Protein AF-A0A971G9P6-F1 (afdb_monomer)

Solvent-accessible surface area (backbone atoms only — not comparable to full-atom values): 6362 Å² total; per-residue (Å²): 105,54,61,81,68,68,75,48,92,74,96,77,86,87,88,68,93,35,74,80,36,79,81,45,32,92,86,50,72,83,93,70,45,73,69,57,48,50,52,54,53,47,53,51,52,54,58,57,67,74,44,93,77,79,52,67,88,72,33,64,70,53,48,50,47,27,71,77,69,37,65,42,88,88,28,74,62,32,40,70,74,76,50,85,83,88,76,92,74,79,72,76,76,84,125

Structure (mmCIF, N/CA/C/O backbone):
data_AF-A0A971G9P6-F1
#
_entry.id   AF-A0A971G9P6-F1
#
loop_
_atom_site.group_PDB
_atom_site.id
_atom_site.type_symbol
_atom_site.label_atom_id
_atom_site.label_alt_id
_atom_site.label_comp_id
_atom_site.label_asym_id
_atom_site.label_entity_id
_atom_site.label_seq_id
_atom_site.pdbx_PDB_ins_code
_atom_site.Cartn_x
_atom_site.Cartn_y
_atom_site.Cartn_z
_atom_site.occupancy
_atom_site.B_iso_or_equiv
_atom_site.auth_seq_id
_atom_site.auth_comp_id
_atom_site.auth_asym_id
_atom_site.auth_atom_id
_atom_site.pdbx_PDB_model_num
ATOM 1 N N . GLU A 1 1 ? 15.700 17.450 -5.069 1.00 90.06 1 GLU A N 1
ATOM 2 C CA . GLU A 1 1 ? 16.154 18.765 -5.579 1.00 90.06 1 GLU A CA 1
ATOM 3 C C . GLU A 1 1 ? 15.023 19.688 -6.029 1.00 90.06 1 GLU A C 1
ATOM 5 O O . GLU A 1 1 ? 14.904 20.764 -5.461 1.00 90.06 1 GLU A O 1
ATOM 10 N N . LEU A 1 2 ? 14.141 19.297 -6.958 1.00 93.38 2 LEU A N 1
ATOM 11 C CA . LEU A 1 2 ? 13.040 20.180 -7.401 1.00 93.38 2 LEU A CA 1
ATOM 12 C C . LEU A 1 2 ? 12.076 20.581 -6.272 1.00 93.38 2 LEU A C 1
ATOM 14 O O . LEU A 1 2 ? 11.769 21.757 -6.122 1.00 93.38 2 LEU A O 1
ATOM 18 N N . ILE A 1 3 ? 11.691 19.622 -5.425 1.00 93.12 3 ILE A N 1
ATOM 19 C CA . ILE A 1 3 ? 10.854 19.876 -4.241 1.00 93.12 3 ILE A CA 1
ATOM 20 C C . ILE A 1 3 ? 11.575 20.809 -3.255 1.00 93.12 3 ILE A C 1
ATOM 22 O O . ILE A 1 3 ? 11.013 21.798 -2.808 1.00 93.12 3 ILE A O 1
ATOM 26 N N . LYS A 1 4 ? 12.858 20.546 -2.965 1.00 92.44 4 LYS A N 1
ATOM 27 C CA . LYS A 1 4 ? 13.666 21.369 -2.043 1.00 92.44 4 LYS A CA 1
ATOM 28 C C . LYS A 1 4 ? 13.852 22.807 -2.537 1.00 92.44 4 LYS A C 1
ATOM 30 O O . LYS A 1 4 ? 13.969 23.712 -1.726 1.00 92.44 4 LYS A O 1
ATOM 35 N N . SER A 1 5 ? 13.909 23.000 -3.854 1.00 95.50 5 SER A N 1
ATOM 36 C CA . SER A 1 5 ? 14.053 24.315 -4.492 1.00 95.50 5 SER A CA 1
ATOM 37 C C . SER A 1 5 ? 12.715 24.997 -4.789 1.00 95.50 5 SER A C 1
ATOM 39 O O . SER A 1 5 ? 12.709 25.999 -5.497 1.00 95.50 5 SER A O 1
ATOM 41 N N . ALA A 1 6 ? 11.600 24.459 -4.277 1.00 90.69 6 ALA A N 1
ATOM 42 C CA . ALA A 1 6 ? 10.244 24.973 -4.484 1.00 90.69 6 ALA A CA 1
ATOM 43 C C . ALA A 1 6 ? 9.849 25.137 -5.967 1.00 90.69 6 ALA A C 1
ATOM 45 O O . ALA A 1 6 ? 8.990 25.939 -6.311 1.00 90.69 6 ALA A O 1
ATOM 46 N N . LYS A 1 7 ? 10.459 24.354 -6.866 1.00 94.06 7 LYS A N 1
ATOM 47 C CA . LYS A 1 7 ? 10.137 24.352 -8.306 1.00 94.06 7 LYS A CA 1
ATOM 48 C C . LYS A 1 7 ? 9.029 23.363 -8.661 1.00 94.06 7 LYS A C 1
ATOM 50 O O . LYS A 1 7 ? 8.802 23.082 -9.834 1.00 94.06 7 LYS A O 1
ATOM 55 N N . CYS A 1 8 ? 8.414 22.752 -7.655 1.00 91.12 8 CYS A N 1
ATOM 56 C CA . CYS A 1 8 ? 7.386 21.748 -7.830 1.00 91.12 8 CYS A CA 1
ATOM 57 C C . CYS A 1 8 ? 6.511 21.669 -6.578 1.00 91.12 8 CYS A C 1
ATOM 59 O O . CYS A 1 8 ? 7.039 21.489 -5.480 1.00 91.12 8 CYS A O 1
ATOM 61 N N . GLU A 1 9 ? 5.198 21.794 -6.755 1.00 92.75 9 GLU A N 1
ATOM 62 C CA . GLU A 1 9 ? 4.210 21.811 -5.676 1.00 92.75 9 GLU A CA 1
ATOM 63 C C . GLU A 1 9 ? 3.418 20.499 -5.687 1.00 92.75 9 GLU A C 1
ATOM 65 O O . GLU A 1 9 ? 2.498 20.313 -6.481 1.00 92.75 9 GLU A O 1
ATOM 70 N N . TYR A 1 10 ? 3.797 19.564 -4.814 1.00 93.88 10 TYR A N 1
ATOM 71 C CA . TYR A 1 10 ? 3.082 18.302 -4.616 1.00 93.88 10 TYR A CA 1
ATOM 72 C C . TYR A 1 10 ? 2.637 18.169 -3.162 1.00 93.88 10 TYR A C 1
ATOM 74 O O . TYR A 1 10 ? 3.417 18.422 -2.246 1.00 93.88 10 TYR A O 1
ATOM 82 N N . THR A 1 11 ? 1.402 17.716 -2.948 1.00 94.75 11 THR A N 1
ATOM 83 C CA . THR A 1 11 ? 0.842 17.469 -1.606 1.00 94.75 11 THR A CA 1
ATOM 84 C C . THR A 1 11 ? 1.142 16.058 -1.100 1.00 94.75 11 THR A C 1
ATOM 86 O O . THR A 1 11 ? 1.288 15.843 0.099 1.00 94.75 11 THR A O 1
ATOM 89 N N . PHE A 1 12 ? 1.252 15.088 -2.009 1.00 94.75 12 PHE A N 1
ATOM 90 C CA . PHE A 1 12 ? 1.522 13.691 -1.690 1.00 94.75 12 PHE A CA 1
AT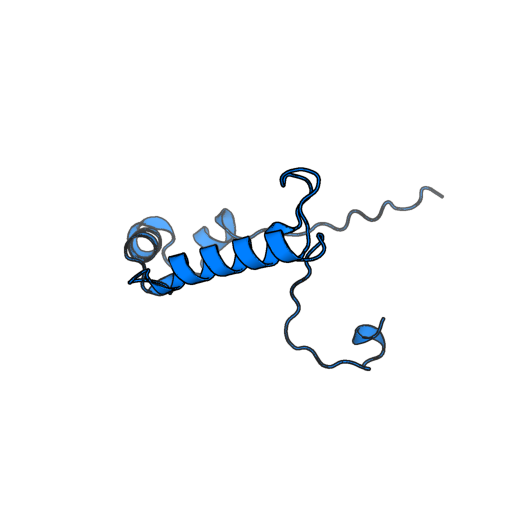OM 91 C C . PHE A 1 12 ? 2.394 13.066 -2.778 1.00 94.75 12 PHE A C 1
ATOM 93 O O . PHE A 1 12 ? 2.234 13.379 -3.957 1.00 94.75 12 PHE A O 1
ATOM 100 N N . ILE A 1 13 ? 3.341 12.216 -2.377 1.00 94.56 13 ILE A N 1
ATOM 101 C CA . ILE A 1 13 ? 4.338 11.626 -3.273 1.00 94.56 13 ILE A CA 1
ATOM 102 C C . ILE A 1 13 ? 4.467 10.141 -2.957 1.00 94.56 13 ILE A C 1
ATOM 104 O O . ILE A 1 13 ? 4.756 9.765 -1.823 1.00 94.56 13 ILE A O 1
ATOM 108 N N . GLU A 1 14 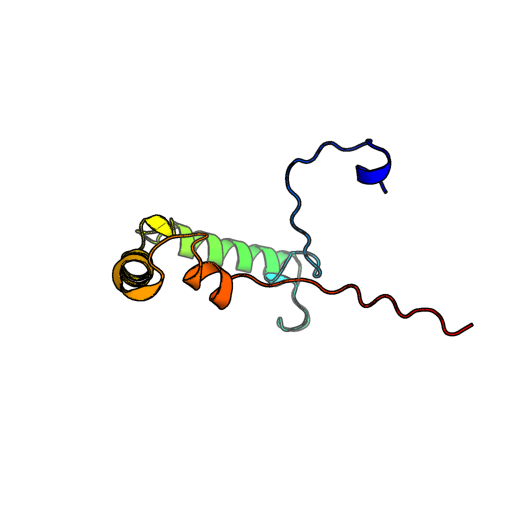? 4.329 9.316 -3.987 1.00 95.31 14 GLU A N 1
ATOM 109 C CA . GLU A 1 14 ? 4.615 7.887 -3.945 1.00 95.31 14 GLU A CA 1
ATOM 110 C C . GLU A 1 14 ? 5.919 7.609 -4.706 1.00 95.31 14 GLU A C 1
ATOM 112 O O . GLU A 1 14 ? 6.109 8.076 -5.831 1.00 95.31 14 GLU A O 1
ATOM 117 N N . VAL A 1 15 ? 6.846 6.875 -4.084 1.00 94.69 15 VAL A N 1
ATOM 118 C CA . VAL A 1 15 ? 8.166 6.580 -4.660 1.00 94.69 15 VAL A CA 1
ATOM 119 C C . VAL A 1 15 ? 8.291 5.083 -4.908 1.00 94.69 15 VAL A C 1
ATOM 121 O O . VAL A 1 15 ? 8.233 4.283 -3.979 1.00 94.69 15 VAL A O 1
ATOM 124 N N . MET A 1 16 ? 8.523 4.714 -6.166 1.00 94.19 16 MET A N 1
ATOM 125 C CA . MET A 1 16 ? 8.737 3.333 -6.595 1.00 94.19 16 MET A CA 1
ATOM 126 C C . MET A 1 16 ? 10.216 3.103 -6.912 1.00 94.19 16 MET A C 1
ATOM 128 O O . MET A 1 16 ? 10.820 3.872 -7.658 1.00 94.19 16 MET A O 1
ATOM 132 N N . CYS A 1 17 ? 10.799 2.021 -6.393 1.00 94.06 17 CYS A N 1
ATOM 133 C CA . CYS A 1 17 ? 12.207 1.692 -6.654 1.00 94.06 17 CYS A CA 1
ATOM 134 C C . CYS A 1 17 ? 12.444 1.127 -8.064 1.00 94.06 17 CYS A C 1
ATOM 136 O O . CYS A 1 17 ? 13.520 1.306 -8.627 1.00 94.06 17 CYS A O 1
ATOM 138 N N . CYS A 1 18 ? 11.464 0.411 -8.623 1.00 90.62 18 CYS A N 1
ATOM 139 C CA . CYS A 1 18 ? 11.588 -0.227 -9.933 1.00 90.62 18 CYS A CA 1
ATOM 140 C C . CYS A 1 18 ? 10.947 0.642 -11.026 1.00 90.62 18 CYS A C 1
ATOM 142 O O . CYS A 1 18 ? 9.817 1.109 -10.840 1.00 90.62 18 CYS A O 1
ATOM 144 N N . PRO A 1 19 ? 11.603 0.818 -12.188 1.00 86.00 19 PRO A N 1
ATOM 145 C CA . PRO A 1 19 ? 10.972 1.430 -13.351 1.00 86.00 19 PRO A CA 1
ATOM 146 C C . PRO A 1 19 ? 9.709 0.654 -13.749 1.00 86.00 19 PRO A C 1
ATOM 148 O O . PRO A 1 19 ? 9.762 -0.555 -13.965 1.00 86.00 19 PRO A O 1
ATOM 151 N N . GLY A 1 20 ? 8.568 1.341 -13.839 1.00 85.12 20 GLY A N 1
ATOM 152 C CA . GLY A 1 20 ? 7.273 0.703 -14.114 1.00 85.12 20 GLY A CA 1
ATOM 153 C C . GLY A 1 20 ? 6.616 0.027 -12.901 1.00 85.12 20 GLY A C 1
ATOM 154 O O . GLY A 1 20 ? 5.696 -0.770 -13.077 1.00 85.12 20 GLY A O 1
ATOM 155 N N . GLY A 1 21 ? 7.076 0.324 -11.680 1.00 90.12 21 GLY A N 1
ATOM 156 C CA . GLY A 1 21 ? 6.490 -0.189 -10.440 1.00 90.12 21 GLY A CA 1
ATOM 157 C C . GLY A 1 21 ? 6.741 -1.683 -10.231 1.00 90.12 21 GLY A C 1
ATOM 158 O O . GLY A 1 21 ? 7.690 -2.257 -10.767 1.00 90.12 21 GLY A O 1
ATOM 159 N N . CYS A 1 22 ? 5.883 -2.336 -9.447 1.00 92.00 22 CYS A N 1
ATOM 160 C CA . CYS A 1 22 ? 6.038 -3.749 -9.083 1.00 92.00 22 CYS A CA 1
ATOM 161 C C . CYS A 1 22 ? 6.075 -4.698 -10.299 1.00 92.00 22 CYS A C 1
ATOM 163 O O . CYS A 1 22 ? 6.810 -5.685 -10.282 1.00 92.00 22 CYS A O 1
ATOM 165 N N . ILE A 1 23 ? 5.356 -4.379 -11.385 1.00 91.56 23 ILE A N 1
ATOM 166 C CA . ILE A 1 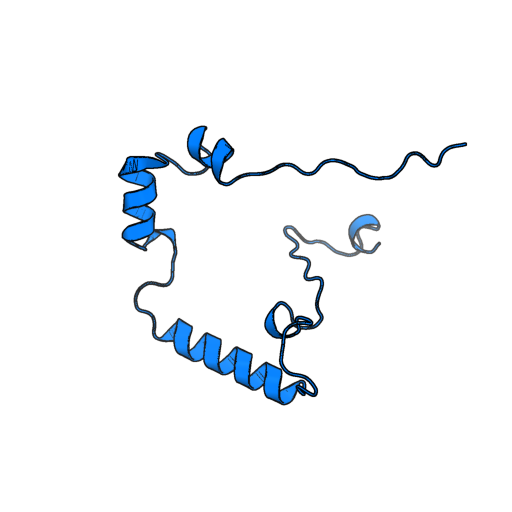23 ? 5.370 -5.152 -12.646 1.00 91.56 23 ILE A CA 1
ATOM 167 C C . ILE A 1 23 ? 6.737 -5.107 -13.347 1.00 91.56 23 ILE A C 1
ATOM 169 O O . ILE A 1 23 ? 7.061 -5.987 -14.145 1.00 91.56 23 ILE A O 1
ATOM 173 N N . GLY A 1 24 ? 7.560 -4.102 -13.048 1.00 89.19 24 GLY A N 1
ATOM 174 C CA . GLY A 1 24 ? 8.948 -4.001 -13.497 1.00 89.19 24 GLY A CA 1
ATOM 175 C C . GL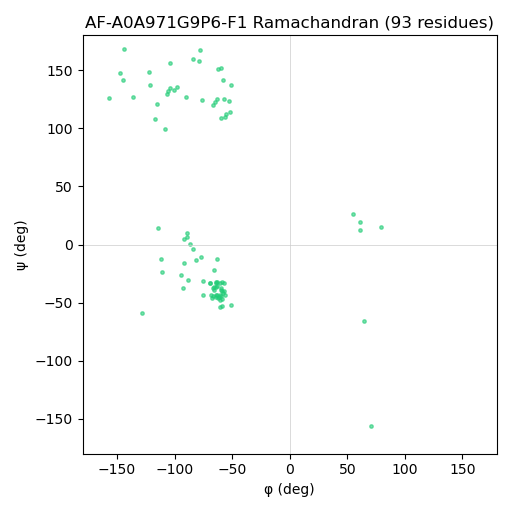Y A 1 24 ? 9.969 -4.607 -12.531 1.00 89.19 24 GLY A C 1
ATOM 176 O O . GLY A 1 24 ? 11.166 -4.473 -12.772 1.00 89.19 24 GLY A O 1
ATOM 177 N N . GLY A 1 25 ? 9.526 -5.237 -11.440 1.00 90.44 25 GLY A N 1
ATOM 178 C CA . GLY A 1 25 ? 10.404 -5.754 -10.393 1.00 90.44 25 GLY A CA 1
ATOM 179 C C . GLY A 1 25 ? 11.371 -6.839 -10.874 1.00 90.44 25 GLY A C 1
ATOM 180 O O . GLY A 1 25 ? 11.059 -7.621 -11.770 1.00 90.44 25 GLY A O 1
ATOM 181 N N . GLY A 1 26 ? 12.536 -6.929 -10.227 1.00 90.19 26 GLY A N 1
ATOM 182 C CA . GLY A 1 26 ? 13.609 -7.863 -10.602 1.00 90.19 26 GLY A CA 1
ATOM 183 C C . GLY A 1 26 ? 13.269 -9.357 -10.489 1.00 90.19 26 GLY A C 1
ATOM 184 O O . GLY A 1 26 ? 14.012 -10.177 -11.009 1.00 90.19 26 GLY A O 1
ATOM 185 N N . GLY A 1 27 ? 12.152 -9.714 -9.843 1.00 90.38 27 GLY A N 1
ATOM 186 C CA . GLY A 1 27 ? 11.641 -11.091 -9.781 1.00 90.38 27 GLY A CA 1
ATOM 187 C C . GLY A 1 27 ? 10.741 -11.496 -10.956 1.00 90.38 27 GLY A C 1
ATOM 188 O O . GLY A 1 27 ? 10.214 -12.604 -10.966 1.00 90.38 27 GLY A O 1
ATOM 189 N N . GLN A 1 28 ? 10.507 -10.605 -11.921 1.00 91.50 28 GLN A N 1
ATOM 190 C CA . GLN A 1 28 ? 9.685 -10.890 -13.100 1.00 91.50 28 GLN A CA 1
ATOM 191 C C . GLN A 1 28 ? 10.466 -11.700 -14.151 1.00 91.50 28 GLN A C 1
ATOM 193 O O . GLN A 1 28 ? 11.695 -11.630 -14.180 1.00 91.50 28 GLN A O 1
ATOM 198 N N . PRO A 1 29 ? 9.782 -12.429 -15.059 1.00 90.06 29 PRO A N 1
ATOM 199 C CA . PRO A 1 29 ? 10.441 -13.214 -16.101 1.00 90.06 29 PRO A CA 1
ATOM 200 C C . PRO A 1 29 ? 11.481 -12.425 -16.909 1.00 90.06 29 PRO A C 1
ATOM 202 O O . PRO A 1 29 ? 11.235 -11.285 -17.328 1.00 90.06 29 PRO A O 1
ATOM 205 N N . TYR A 1 30 ? 12.624 -13.063 -17.170 1.00 84.69 30 TYR A N 1
ATOM 206 C CA . TYR A 1 30 ? 13.705 -12.493 -17.972 1.00 84.69 30 TYR A CA 1
ATOM 207 C C . TYR A 1 30 ? 13.241 -12.141 -19.394 1.00 84.69 30 TYR A C 1
ATOM 209 O O . TYR A 1 30 ? 12.304 -12.731 -19.926 1.00 84.69 30 TYR A O 1
ATOM 217 N N . HIS A 1 31 ? 13.896 -11.145 -20.000 1.00 82.31 31 HIS A N 1
ATOM 218 C CA . HIS A 1 31 ? 13.604 -10.644 -21.354 1.00 82.31 31 HIS A CA 1
ATOM 219 C C . HIS A 1 31 ? 12.190 -10.068 -21.565 1.00 82.31 31 HIS A C 1
ATOM 221 O O . HIS A 1 31 ? 11.744 -9.901 -22.699 1.00 82.31 31 HIS A O 1
ATOM 227 N N . THR A 1 32 ? 11.483 -9.699 -20.492 1.00 83.62 32 THR A N 1
ATOM 228 C CA . THR A 1 32 ? 10.192 -9.005 -20.607 1.00 83.62 32 THR A CA 1
ATOM 229 C C . THR A 1 32 ? 10.370 -7.635 -21.287 1.00 83.62 32 THR A C 1
ATOM 231 O O . THR A 1 32 ? 11.136 -6.787 -20.818 1.00 83.62 32 THR A O 1
ATOM 234 N N . THR A 1 33 ? 9.620 -7.390 -22.365 1.00 88.44 33 THR A N 1
ATOM 235 C CA . THR A 1 33 ? 9.570 -6.099 -23.073 1.00 88.44 33 THR A CA 1
ATOM 236 C C . THR A 1 33 ? 8.583 -5.130 -22.415 1.00 88.44 33 THR A C 1
ATOM 238 O O . THR A 1 33 ? 7.663 -5.543 -21.706 1.00 88.44 33 THR A O 1
ATOM 241 N N . ASN A 1 34 ? 8.722 -3.824 -22.669 1.00 88.06 34 ASN A N 1
ATOM 242 C CA . ASN A 1 34 ? 7.751 -2.831 -22.183 1.00 88.06 34 ASN A CA 1
ATOM 243 C C . ASN A 1 34 ? 6.336 -3.081 -22.721 1.00 88.06 34 ASN A C 1
ATOM 245 O O . ASN A 1 34 ? 5.363 -2.873 -22.002 1.00 88.06 34 ASN A O 1
ATOM 249 N N . GLU A 1 35 ? 6.216 -3.590 -23.947 1.00 91.12 35 GLU A N 1
ATOM 250 C CA . GLU A 1 35 ? 4.923 -3.969 -24.516 1.00 91.12 35 GLU A CA 1
ATOM 251 C C . GLU A 1 35 ? 4.269 -5.107 -23.719 1.00 91.12 35 GLU A C 1
ATOM 253 O O . GLU A 1 35 ? 3.083 -5.041 -23.396 1.00 91.12 35 GLU A O 1
ATOM 258 N N . LEU A 1 36 ? 5.049 -6.123 -23.337 1.00 90.44 36 LEU A N 1
ATOM 259 C CA . LEU A 1 36 ? 4.548 -7.222 -22.518 1.00 90.44 36 LEU A CA 1
ATOM 260 C C . LEU A 1 36 ? 4.169 -6.750 -21.107 1.00 90.44 36 LEU A C 1
ATOM 262 O O . LEU A 1 36 ? 3.151 -7.187 -20.574 1.00 90.44 36 LEU A O 1
ATOM 266 N N . ARG A 1 37 ? 4.934 -5.819 -20.514 1.00 90.94 37 ARG A N 1
ATOM 267 C CA . ARG A 1 37 ? 4.563 -5.189 -19.232 1.00 90.94 37 ARG A CA 1
ATOM 268 C C . ARG A 1 37 ? 3.227 -4.459 -19.335 1.00 90.94 37 ARG A C 1
ATOM 270 O O . ARG A 1 37 ? 2.390 -4.637 -18.4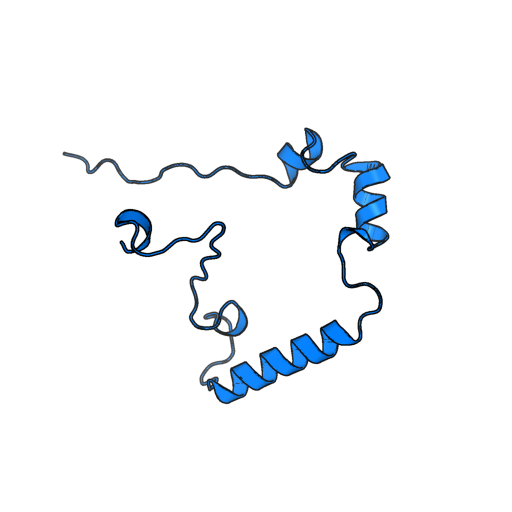57 1.00 90.94 37 ARG A O 1
ATOM 277 N N . ARG A 1 38 ? 3.002 -3.700 -20.414 1.00 91.81 38 ARG A N 1
ATOM 278 C CA . ARG A 1 38 ? 1.726 -3.009 -20.657 1.00 91.81 38 ARG A CA 1
ATOM 279 C C . ARG A 1 38 ? 0.559 -3.995 -20.716 1.00 91.81 38 ARG A C 1
ATOM 281 O O . ARG A 1 38 ? -0.420 -3.792 -20.011 1.00 91.81 38 ARG A O 1
ATOM 288 N N . LYS A 1 39 ? 0.698 -5.099 -21.459 1.00 93.69 39 LYS A N 1
ATOM 289 C CA . LYS A 1 39 ? -0.336 -6.149 -21.530 1.00 93.69 39 LYS A CA 1
ATOM 290 C C . LYS A 1 39 ? -0.643 -6.764 -20.159 1.00 93.69 39 LYS A C 1
ATOM 292 O O .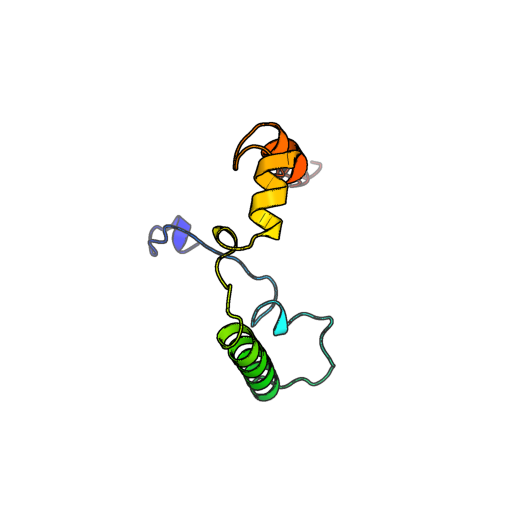 LYS A 1 39 ? -1.801 -7.006 -19.845 1.00 93.69 39 LYS A O 1
ATOM 297 N N . ARG A 1 40 ? 0.375 -6.983 -19.315 1.00 92.62 40 ARG A N 1
ATOM 298 C CA . ARG A 1 40 ? 0.173 -7.473 -17.936 1.00 92.62 40 ARG A CA 1
ATOM 299 C C . ARG A 1 40 ? -0.598 -6.473 -17.076 1.00 92.62 40 ARG A C 1
ATOM 301 O O . ARG A 1 40 ? -1.484 -6.875 -16.334 1.00 92.62 40 ARG A O 1
ATOM 308 N N . ILE A 1 41 ? -0.260 -5.189 -17.179 1.00 93.88 41 ILE A N 1
ATOM 309 C CA . ILE A 1 41 ? -0.959 -4.112 -16.467 1.00 93.88 41 ILE A CA 1
ATOM 310 C C . ILE A 1 41 ? -2.430 -4.053 -16.904 1.00 93.88 41 ILE A C 1
ATOM 312 O O . ILE A 1 41 ? -3.317 -3.990 -16.058 1.00 93.88 41 ILE A O 1
ATOM 316 N N . GLU A 1 42 ? -2.691 -4.126 -18.209 1.00 94.88 42 GLU A N 1
ATOM 317 C CA . GLU A 1 42 ? -4.049 -4.121 -18.767 1.00 94.88 42 GLU A CA 1
ATOM 318 C C . GLU A 1 42 ? -4.884 -5.296 -18.269 1.00 94.88 42 GLU A C 1
ATOM 320 O O . GLU A 1 42 ? -5.980 -5.071 -17.763 1.00 94.88 42 GLU A O 1
ATOM 325 N N . ALA A 1 43 ? -4.335 -6.512 -18.305 1.00 94.25 43 ALA A N 1
ATOM 326 C CA . ALA A 1 43 ? -5.021 -7.699 -17.802 1.00 94.25 43 ALA A CA 1
ATOM 327 C C . ALA A 1 43 ? -5.383 -7.586 -16.307 1.00 94.25 43 ALA A C 1
ATOM 329 O O . ALA A 1 43 ? -6.461 -8.010 -15.897 1.00 94.25 43 ALA A O 1
ATOM 330 N N . ILE A 1 44 ? -4.512 -6.983 -15.486 1.00 93.50 44 ILE A N 1
ATOM 331 C CA . ILE A 1 44 ? -4.796 -6.741 -14.061 1.00 93.50 44 ILE A CA 1
ATOM 332 C C . ILE A 1 44 ? -5.939 -5.735 -13.900 1.00 93.50 44 ILE A C 1
ATOM 334 O O . ILE A 1 44 ? -6.839 -5.961 -13.096 1.00 93.50 44 ILE A O 1
ATOM 338 N N . TYR A 1 45 ? -5.930 -4.640 -14.662 1.00 92.38 45 TYR A N 1
ATOM 339 C CA . TYR A 1 45 ? -7.001 -3.647 -14.589 1.00 92.38 45 TYR A CA 1
ATOM 340 C C . TYR A 1 45 ? -8.334 -4.159 -15.136 1.00 92.38 45 TYR A C 1
ATOM 342 O O . TYR A 1 45 ? -9.375 -3.750 -14.634 1.00 92.38 45 TYR A O 1
ATOM 350 N N . GLU A 1 46 ? -8.322 -5.019 -16.153 1.00 95.00 46 GLU A N 1
ATOM 351 C CA . GLU A 1 46 ? -9.516 -5.721 -16.629 1.00 95.00 46 GLU A CA 1
ATOM 352 C C . GLU A 1 46 ? -10.107 -6.581 -15.517 1.00 95.00 46 GLU A C 1
ATOM 354 O O . GLU A 1 46 ? -11.254 -6.362 -15.138 1.00 95.00 46 GLU A O 1
ATOM 359 N N . ALA A 1 47 ? -9.294 -7.450 -14.915 1.00 92.12 47 ALA A N 1
ATOM 360 C CA . ALA A 1 47 ? -9.737 -8.301 -13.818 1.00 92.12 47 ALA A CA 1
ATOM 361 C C . ALA A 1 47 ? -10.273 -7.495 -12.622 1.00 92.12 47 ALA A C 1
ATOM 363 O O . ALA A 1 47 ? -11.298 -7.859 -12.057 1.00 92.12 47 ALA A O 1
ATOM 364 N N . ASP A 1 48 ? -9.616 -6.391 -12.248 1.00 91.19 48 ASP A N 1
ATOM 365 C CA . ASP A 1 48 ? -10.038 -5.537 -11.129 1.00 91.19 48 ASP A CA 1
ATOM 366 C C . ASP A 1 48 ? -11.341 -4.772 -11.414 1.00 91.19 48 ASP A C 1
ATOM 368 O O . ASP A 1 48 ? -12.140 -4.534 -10.506 1.00 91.19 48 ASP A O 1
ATOM 372 N N . ARG A 1 49 ? -11.591 -4.385 -12.673 1.00 91.06 49 ARG A N 1
ATOM 373 C CA . ARG A 1 49 ? -12.826 -3.681 -13.055 1.00 91.06 49 ARG A CA 1
ATOM 374 C C . ARG A 1 49 ? -14.074 -4.525 -12.848 1.00 91.06 49 ARG A C 1
ATOM 376 O O . ARG A 1 49 ? -15.103 -3.957 -12.485 1.00 91.06 49 ARG A O 1
ATOM 383 N N . ASP A 1 50 ? -13.959 -5.832 -13.035 1.00 89.62 50 ASP A N 1
ATOM 384 C CA . ASP A 1 50 ? -15.084 -6.761 -12.959 1.00 89.62 50 ASP A CA 1
ATOM 385 C C . ASP A 1 50 ? -15.397 -7.207 -11.518 1.00 89.62 50 ASP A C 1
ATOM 387 O O . ASP A 1 50 ? -16.380 -7.911 -11.279 1.00 89.62 50 ASP A O 1
ATOM 391 N N . ILE A 1 51 ? -14.599 -6.778 -10.529 1.00 91.50 51 ILE A N 1
ATOM 392 C CA . ILE A 1 51 ? -14.831 -7.098 -9.117 1.00 91.50 51 ILE A CA 1
ATOM 393 C C . ILE A 1 51 ? -15.985 -6.234 -8.570 1.00 91.50 51 ILE A C 1
ATOM 395 O O . ILE A 1 51 ? -15.888 -5.005 -8.596 1.00 91.50 51 ILE A O 1
ATOM 399 N N . PRO A 1 52 ? -17.050 -6.831 -7.992 1.00 91.88 52 PRO A N 1
ATOM 400 C CA . PRO A 1 52 ? -18.197 -6.073 -7.479 1.00 91.88 52 PRO A CA 1
ATOM 401 C C . PRO A 1 52 ? -17.875 -5.134 -6.306 1.00 91.88 52 PRO A C 1
ATOM 403 O O . PRO A 1 52 ? -18.499 -4.087 -6.162 1.00 91.88 52 PRO A O 1
ATOM 406 N N . ILE A 1 53 ? -16.912 -5.504 -5.454 1.00 92.50 53 ILE A N 1
ATOM 407 C CA . ILE A 1 53 ? -16.498 -4.724 -4.279 1.00 92.50 53 ILE A CA 1
ATOM 408 C C . ILE A 1 53 ? -15.040 -4.309 -4.453 1.00 92.50 53 ILE A C 1
ATOM 410 O O . ILE A 1 53 ? -14.139 -5.134 -4.333 1.00 92.50 53 ILE A O 1
ATOM 414 N N . ARG A 1 54 ? -14.808 -3.019 -4.706 1.00 91.88 54 ARG A N 1
ATOM 415 C CA . ARG A 1 54 ? -13.464 -2.485 -5.003 1.00 91.88 54 ARG A CA 1
ATOM 416 C C . ARG A 1 54 ? -12.895 -1.588 -3.916 1.00 91.88 54 ARG A C 1
ATOM 418 O O . ARG A 1 54 ? -11.683 -1.421 -3.820 1.00 91.88 54 ARG A O 1
ATOM 425 N N . LYS A 1 55 ? -13.750 -0.989 -3.087 1.00 92.69 55 LYS A N 1
ATOM 426 C CA . LYS A 1 55 ? -13.304 -0.113 -2.004 1.00 92.69 55 LYS A CA 1
ATOM 427 C C . LYS A 1 55 ? -13.084 -0.931 -0.741 1.00 92.69 55 LYS A C 1
ATOM 429 O O . LYS A 1 55 ? -13.997 -1.601 -0.265 1.00 92.69 55 LYS A O 1
ATOM 434 N N . SER A 1 56 ? -11.902 -0.818 -0.139 1.00 94.69 56 SER A N 1
ATOM 435 C CA . SER A 1 56 ? -11.545 -1.597 1.055 1.00 94.69 56 SER A CA 1
ATOM 436 C C . SER A 1 56 ? -12.518 -1.404 2.223 1.00 94.69 56 SER A C 1
ATOM 438 O O . SER A 1 56 ? -12.781 -2.351 2.950 1.00 94.69 56 SER A O 1
ATOM 440 N N . HIS A 1 57 ? -13.107 -0.213 2.382 1.00 94.06 57 HIS A N 1
ATOM 441 C CA . HIS A 1 57 ? -14.084 0.069 3.444 1.00 94.06 57 HIS A CA 1
ATOM 442 C C . HIS A 1 57 ? -15.493 -0.488 3.169 1.00 94.06 57 HIS A C 1
ATOM 444 O O . HIS A 1 57 ? -16.337 -0.479 4.060 1.00 94.06 57 HIS A O 1
ATOM 450 N N . GLU A 1 58 ? -15.776 -0.958 1.952 1.00 96.00 58 GLU A N 1
ATOM 451 C CA . GLU A 1 58 ? -17.019 -1.663 1.612 1.00 96.00 58 GLU A CA 1
ATOM 452 C C . GLU A 1 58 ? -16.866 -3.186 1.783 1.00 96.00 58 GLU A C 1
ATOM 454 O O . GLU A 1 58 ? -17.872 -3.885 1.890 1.00 96.00 58 GLU A O 1
ATOM 459 N N . ASN A 1 59 ? -15.631 -3.696 1.873 1.00 96.81 59 ASN A N 1
ATOM 460 C CA . ASN A 1 59 ? -15.334 -5.121 2.001 1.00 96.81 59 ASN A CA 1
ATOM 461 C C . ASN A 1 59 ? -15.823 -5.687 3.356 1.00 96.81 59 ASN A C 1
ATOM 463 O O . ASN A 1 59 ? -15.328 -5.251 4.400 1.00 96.81 59 ASN A O 1
ATOM 467 N N . PRO A 1 60 ? -16.734 -6.685 3.364 1.00 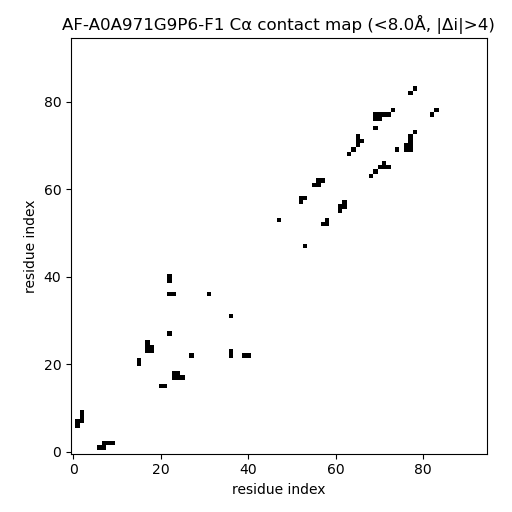96.88 60 PRO A N 1
ATOM 468 C CA . PRO A 1 60 ? -17.260 -7.280 4.593 1.00 96.88 60 PRO A CA 1
ATOM 469 C C . PRO A 1 60 ? -16.178 -7.848 5.513 1.00 96.88 60 PRO A C 1
ATOM 471 O O . PRO A 1 60 ? -16.242 -7.635 6.715 1.00 96.88 60 PRO A O 1
ATOM 474 N N . ALA A 1 61 ? -15.147 -8.494 4.961 1.00 96.75 61 ALA A N 1
ATOM 475 C CA . ALA A 1 61 ? -14.071 -9.072 5.763 1.00 96.75 61 ALA A CA 1
ATOM 476 C C . ALA A 1 61 ? -13.246 -7.991 6.479 1.00 96.75 61 ALA A C 1
ATOM 478 O O . ALA A 1 61 ? -12.839 -8.173 7.623 1.00 96.75 61 ALA A O 1
ATOM 479 N N . VAL A 1 62 ? -13.032 -6.843 5.824 1.00 97.38 62 VAL A N 1
ATOM 480 C CA . VAL A 1 62 ? -12.353 -5.696 6.443 1.00 97.38 62 VAL A CA 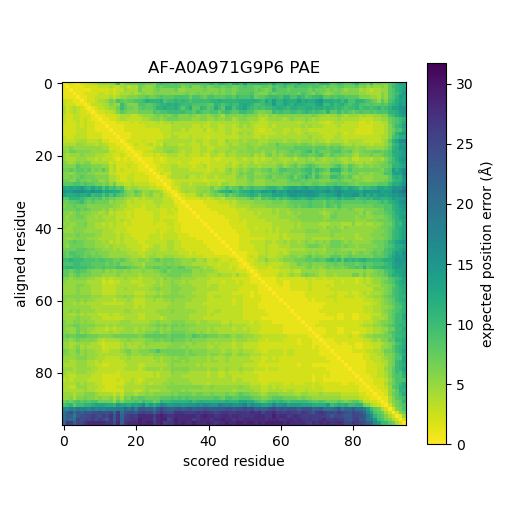1
ATOM 481 C C . VAL A 1 62 ? -13.229 -5.099 7.540 1.00 97.38 62 VAL A C 1
ATOM 483 O O . VAL A 1 62 ? -12.716 -4.818 8.617 1.00 97.38 62 VAL A O 1
ATOM 486 N N . LYS A 1 63 ? -14.539 -4.949 7.304 1.00 97.56 63 LYS A N 1
ATOM 487 C CA . LYS A 1 63 ? -15.474 -4.460 8.329 1.00 97.56 63 LYS A CA 1
ATOM 488 C C . LYS A 1 63 ? -15.463 -5.356 9.562 1.00 97.56 63 LYS A C 1
ATOM 490 O O . LYS A 1 63 ? -15.156 -4.863 10.634 1.00 97.56 63 LYS A O 1
ATOM 495 N N . THR A 1 64 ? -15.647 -6.665 9.392 1.00 98.12 64 THR A N 1
ATOM 496 C CA . THR A 1 64 ? -15.594 -7.636 10.495 1.00 98.12 64 THR A CA 1
ATOM 497 C C . THR A 1 64 ? -14.267 -7.576 11.251 1.00 98.12 64 THR A C 1
ATOM 499 O O . THR A 1 64 ? -14.262 -7.540 12.476 1.00 98.12 64 THR A O 1
ATOM 502 N N . LEU A 1 65 ? -13.132 -7.487 10.546 1.00 97.94 65 LEU A N 1
ATOM 503 C CA . LEU A 1 65 ? -11.818 -7.357 11.185 1.00 97.94 65 LEU A CA 1
ATOM 504 C C . LEU A 1 65 ? -11.718 -6.104 12.072 1.00 97.94 65 LEU A C 1
ATOM 506 O O . LEU A 1 65 ? -11.112 -6.155 13.144 1.00 97.94 65 LEU A O 1
ATOM 510 N N . TYR A 1 66 ? -12.280 -4.978 11.633 1.00 97.94 66 TYR A N 1
ATOM 511 C CA . TYR A 1 66 ? -12.307 -3.764 12.444 1.00 97.94 66 TYR A CA 1
ATOM 512 C C . TYR A 1 66 ? -13.347 -3.838 13.562 1.00 97.94 66 TYR A C 1
ATOM 514 O O . TYR A 1 66 ? -13.004 -3.524 14.693 1.00 97.94 66 TYR A O 1
ATOM 522 N N . ASP A 1 67 ? -14.554 -4.322 13.300 1.00 97.06 67 ASP A N 1
ATOM 523 C CA . ASP A 1 67 ? -15.632 -4.373 14.290 1.00 97.06 67 ASP A CA 1
ATOM 524 C C . ASP A 1 67 ? -15.315 -5.339 15.444 1.00 97.06 67 ASP A C 1
ATOM 526 O O . ASP A 1 67 ? -15.582 -5.032 16.605 1.00 97.06 67 ASP A O 1
ATOM 530 N N . GLU A 1 68 ? -14.709 -6.491 15.145 1.00 97.69 68 GLU A N 1
ATOM 531 C CA . GLU A 1 68 ? -14.469 -7.545 16.137 1.00 97.69 68 GLU A CA 1
ATOM 532 C C . GLU A 1 68 ? -13.079 -7.481 16.776 1.00 97.69 68 GLU A C 1
ATOM 534 O O . GLU A 1 68 ? -12.896 -7.960 17.898 1.00 97.69 68 GLU A O 1
ATOM 539 N N . TYR A 1 69 ? -12.082 -6.920 16.080 1.00 97.25 69 TYR A N 1
AT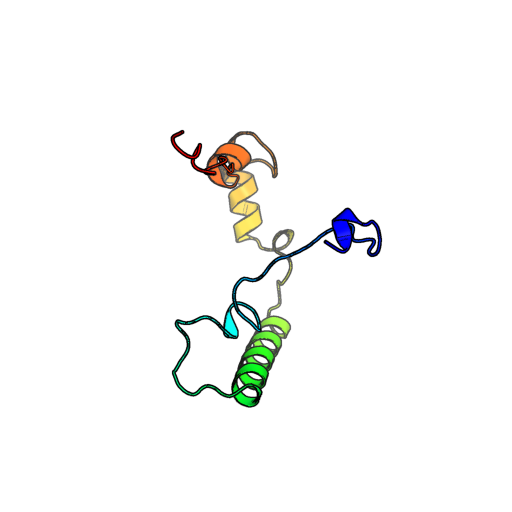OM 540 C CA . TYR A 1 69 ? -10.692 -7.000 16.529 1.00 97.25 69 TYR A CA 1
ATOM 541 C C . TYR A 1 69 ? -9.968 -5.657 16.586 1.00 97.25 69 TYR A C 1
ATOM 543 O O . TYR A 1 69 ? -9.486 -5.301 17.660 1.00 97.25 69 TYR A O 1
ATOM 551 N N . LEU A 1 70 ? -9.847 -4.920 15.475 1.00 97.31 70 LEU A N 1
ATOM 552 C CA . LEU A 1 70 ? -9.016 -3.701 15.408 1.00 97.31 70 LEU A CA 1
ATOM 553 C C . LEU A 1 70 ? -9.691 -2.436 15.965 1.00 97.31 70 LEU A C 1
ATOM 555 O O . LEU A 1 70 ? -9.005 -1.438 16.194 1.00 97.31 70 LEU A O 1
ATOM 559 N N . GLU A 1 71 ? -11.002 -2.487 16.192 1.00 95.50 71 GLU A N 1
ATOM 560 C CA . GLU A 1 71 ? -11.914 -1.442 16.676 1.00 95.50 71 GLU A CA 1
ATOM 561 C C . GLU A 1 71 ? -12.065 -0.246 15.729 1.00 95.50 71 GLU A C 1
ATOM 563 O O . GLU A 1 71 ? -13.141 0.002 15.191 1.00 95.50 71 GLU A O 1
ATOM 568 N N . LYS A 1 72 ? -10.995 0.527 15.511 1.00 96.06 72 LYS A N 1
ATOM 569 C CA . LYS A 1 72 ? -11.038 1.723 14.658 1.00 96.06 72 LYS A CA 1
ATOM 570 C C . LYS A 1 72 ? -9.716 1.979 13.934 1.00 96.06 72 LYS A C 1
ATOM 572 O O . LYS A 1 72 ? -8.650 1.733 14.505 1.00 96.06 72 LYS A O 1
ATOM 577 N N . PRO A 1 73 ? -9.752 2.548 12.715 1.00 97.12 73 PRO A N 1
ATOM 578 C CA . PRO A 1 73 ? -8.554 3.059 12.057 1.00 97.12 73 PRO A CA 1
ATOM 579 C C . PRO A 1 73 ? -7.866 4.115 12.925 1.00 97.12 73 PRO A C 1
ATOM 581 O O . PRO A 1 73 ? -8.534 4.933 13.558 1.00 97.12 73 PRO A O 1
ATOM 584 N N . LEU A 1 74 ? -6.532 4.112 12.941 1.00 96.50 74 LEU A N 1
ATOM 585 C CA . LEU A 1 74 ? -5.711 5.020 13.755 1.00 96.50 74 LEU A CA 1
ATOM 586 C C . LEU A 1 74 ? -5.933 4.884 15.281 1.00 96.50 74 LEU A C 1
ATOM 588 O O . LEU A 1 74 ? -5.490 5.741 16.043 1.00 96.50 74 LEU A O 1
ATOM 592 N N . GLY A 1 75 ? -6.612 3.829 15.746 1.00 96.00 75 GLY A N 1
ATOM 593 C CA . GLY A 1 75 ? -6.712 3.474 17.165 1.00 96.00 75 GLY A CA 1
ATOM 594 C C . GLY A 1 75 ? -5.451 2.779 17.683 1.00 96.00 75 GLY A C 1
ATOM 595 O O . GLY A 1 75 ? -4.627 2.328 16.889 1.00 96.00 75 GLY A O 1
ATOM 596 N N . GLU A 1 76 ? -5.325 2.640 19.006 1.00 97.31 76 GLU A N 1
ATOM 597 C CA . GLU A 1 76 ? -4.143 2.067 19.674 1.00 97.31 76 GLU A CA 1
ATOM 598 C C . GLU A 1 76 ? -3.736 0.705 19.090 1.00 97.31 76 GLU A C 1
ATOM 600 O O . GLU A 1 76 ? -2.601 0.529 18.644 1.00 97.31 76 GLU A O 1
ATOM 605 N N . LYS A 1 77 ? -4.685 -0.236 19.003 1.00 96.75 77 LYS A N 1
ATOM 606 C CA . LYS A 1 77 ? -4.429 -1.585 18.484 1.00 96.75 77 LYS A CA 1
ATOM 607 C C . LYS A 1 77 ? -4.025 -1.574 17.005 1.00 96.75 77 LYS A C 1
ATOM 609 O O . LYS A 1 77 ? -3.044 -2.210 16.630 1.00 96.75 77 LYS A O 1
ATOM 614 N N . SER A 1 78 ? -4.732 -0.806 16.169 1.00 97.19 78 SER A N 1
ATOM 615 C CA . SER A 1 78 ? -4.388 -0.654 14.745 1.00 97.19 78 SER A CA 1
ATOM 616 C C . SER A 1 78 ? -3.015 -0.001 14.545 1.00 97.19 78 SER A C 1
ATOM 618 O O . SER A 1 78 ? -2.275 -0.395 13.648 1.00 97.19 78 SER A O 1
ATOM 620 N N . HIS A 1 79 ? -2.641 0.941 15.416 1.00 97.69 79 HIS A N 1
ATOM 621 C CA . HIS A 1 79 ? -1.345 1.603 15.380 1.00 97.69 79 HIS A CA 1
ATOM 622 C C . HIS A 1 79 ? -0.223 0.623 15.715 1.00 97.69 79 HIS A C 1
ATOM 624 O O . HIS A 1 79 ? 0.765 0.550 14.995 1.00 97.69 79 HIS A O 1
ATOM 630 N N . HIS A 1 80 ? -0.398 -0.179 16.765 1.00 97.44 80 HIS A N 1
ATOM 631 C CA . HIS A 1 80 ? 0.605 -1.160 17.167 1.00 97.44 80 HIS A CA 1
ATOM 632 C C . HIS A 1 80 ? 0.834 -2.245 16.102 1.00 97.44 80 HIS A C 1
ATOM 634 O O . HIS A 1 80 ? 1.959 -2.703 15.925 1.00 97.44 80 HIS A O 1
ATOM 640 N N . LEU A 1 81 ? -0.223 -2.668 15.401 1.00 97.56 81 LEU A N 1
ATOM 641 C CA . LEU A 1 81 ? -0.154 -3.795 14.467 1.00 97.56 81 LEU A CA 1
ATOM 642 C C . LEU A 1 81 ? 0.142 -3.397 13.017 1.00 97.56 81 LEU A C 1
ATOM 644 O O . LEU A 1 81 ? 0.821 -4.140 12.313 1.00 97.56 81 LEU A O 1
ATOM 648 N N . LEU A 1 82 ? -0.403 -2.274 12.545 1.00 97.69 82 LEU A N 1
ATOM 649 C CA . LEU A 1 82 ? -0.402 -1.918 11.119 1.00 97.69 82 LEU A CA 1
ATOM 650 C C . LEU A 1 82 ? 0.474 -0.705 10.800 1.00 97.69 82 LEU A C 1
ATOM 652 O O . LEU A 1 82 ? 0.713 -0.422 9.626 1.00 97.69 82 LEU A O 1
ATOM 656 N N . HIS A 1 83 ? 0.928 0.037 11.813 1.00 98.06 83 HIS A N 1
ATOM 657 C CA . HIS A 1 83 ? 1.811 1.182 11.620 1.00 98.06 83 HIS A CA 1
ATOM 658 C C . HIS A 1 83 ? 3.240 0.813 12.012 1.00 98.06 83 HIS A C 1
ATOM 660 O O . HIS A 1 83 ? 3.494 -0.108 12.782 1.00 98.06 83 HIS A O 1
ATOM 666 N N . THR A 1 84 ? 4.199 1.541 11.452 1.00 97.38 84 THR A N 1
ATOM 667 C CA . THR A 1 84 ? 5.617 1.326 11.726 1.00 97.38 84 THR A CA 1
ATOM 668 C C . THR A 1 84 ? 6.361 2.653 11.754 1.00 97.38 84 THR A C 1
ATOM 670 O O . THR A 1 84 ? 5.831 3.689 11.345 1.00 97.38 84 THR A O 1
ATOM 673 N N . TYR A 1 85 ? 7.601 2.615 12.231 1.00 96.44 85 TYR A N 1
ATOM 674 C CA . TYR A 1 85 ? 8.472 3.776 12.338 1.00 96.44 85 TYR A CA 1
ATOM 675 C C . TYR A 1 85 ? 9.760 3.547 11.555 1.00 96.44 85 TYR A C 1
ATOM 677 O O . TYR A 1 85 ? 10.282 2.435 11.473 1.00 96.44 85 TYR A O 1
ATOM 685 N N . TYR A 1 86 ? 10.308 4.633 11.018 1.00 94.88 86 TYR A N 1
ATOM 686 C CA . TYR A 1 86 ? 11.603 4.625 10.354 1.00 94.88 86 TYR A CA 1
ATOM 687 C C . TYR A 1 86 ? 12.669 5.164 11.303 1.00 94.88 86 TYR A C 1
ATOM 689 O O . TYR A 1 86 ? 12.493 6.208 11.927 1.00 94.88 86 TYR A O 1
ATOM 697 N N . THR A 1 87 ? 13.795 4.463 11.396 1.00 94.38 87 THR A N 1
ATOM 698 C CA . THR A 1 87 ? 14.962 4.909 12.165 1.00 94.38 87 THR A CA 1
ATOM 699 C C . THR A 1 87 ? 16.029 5.419 11.209 1.00 94.38 87 THR A C 1
ATOM 701 O O . THR A 1 87 ? 16.330 4.754 10.215 1.00 94.38 87 THR A O 1
ATOM 704 N N . ASP A 1 88 ? 16.632 6.572 11.509 1.00 93.00 88 ASP A N 1
ATOM 705 C CA . ASP A 1 88 ? 17.778 7.056 10.741 1.00 93.00 88 ASP A CA 1
ATOM 706 C C . ASP A 1 88 ? 18.963 6.091 10.912 1.00 93.00 88 ASP A C 1
ATOM 708 O O . ASP A 1 88 ? 19.398 5.794 12.025 1.00 93.00 88 ASP A O 1
ATOM 712 N N . ARG A 1 89 ? 19.465 5.575 9.788 1.00 89.25 89 ARG A N 1
ATOM 713 C CA . ARG A 1 89 ? 20.606 4.653 9.719 1.00 89.25 89 ARG A CA 1
ATOM 714 C C . ARG A 1 89 ? 21.810 5.260 9.008 1.00 89.25 89 ARG A C 1
ATOM 716 O O . ARG A 1 89 ? 22.720 4.520 8.627 1.00 89.25 89 ARG A O 1
ATOM 723 N N . LYS A 1 90 ? 21.847 6.580 8.797 1.00 89.56 90 LYS A N 1
ATOM 724 C CA . LYS A 1 90 ? 23.060 7.253 8.325 1.00 89.56 90 LYS A CA 1
ATOM 725 C C . LYS A 1 90 ? 24.179 6.927 9.308 1.00 89.56 90 LYS A C 1
ATOM 727 O O . LYS A 1 90 ? 24.158 7.364 10.456 1.00 89.56 90 LYS A O 1
ATOM 732 N N . LYS A 1 91 ? 25.139 6.107 8.868 1.00 69.56 91 LYS A N 1
ATOM 733 C CA . LYS A 1 91 ? 26.347 5.825 9.644 1.00 69.56 91 LYS A CA 1
ATOM 734 C C . LYS A 1 91 ? 26.948 7.179 10.014 1.00 69.56 91 LYS A C 1
ATOM 736 O O . LYS A 1 91 ? 27.228 7.972 9.115 1.00 69.56 91 LYS A O 1
ATOM 741 N N . LYS A 1 92 ? 27.153 7.449 11.308 1.00 61.53 92 LYS A N 1
ATOM 742 C CA . LYS A 1 92 ? 28.163 8.438 11.687 1.00 61.53 92 LYS A CA 1
ATOM 743 C C . LYS A 1 92 ? 29.436 7.937 11.021 1.00 61.53 92 LYS A C 1
ATOM 745 O O . LYS A 1 92 ? 29.872 6.828 11.322 1.00 61.53 92 LYS A O 1
ATOM 750 N N . VAL A 1 93 ? 29.931 8.669 10.028 1.00 61.06 93 VAL A N 1
ATOM 751 C CA . VAL A 1 93 ? 31.260 8.421 9.477 1.00 61.06 93 VAL A CA 1
ATOM 752 C C . VAL A 1 93 ? 32.172 8.407 10.698 1.00 61.06 93 VAL A C 1
ATOM 754 O O . VAL A 1 93 ? 32.207 9.396 11.427 1.00 61.06 93 VAL A O 1
ATOM 757 N N . CYS A 1 94 ? 32.766 7.256 11.013 1.00 56.97 94 CYS A N 1
ATOM 758 C CA . CYS A 1 94 ? 33.789 7.194 12.044 1.00 56.97 94 CYS A CA 1
ATOM 759 C C . CYS A 1 94 ? 34.900 8.133 11.573 1.00 56.97 94 CYS A C 1
ATOM 761 O O . CYS A 1 94 ? 35.517 7.868 10.543 1.00 56.97 94 CYS A O 1
ATOM 763 N N . SER A 1 95 ? 35.024 9.270 12.258 1.00 46.44 95 SER A N 1
ATOM 764 C CA . SER A 1 95 ? 36.160 10.183 12.160 1.00 46.44 95 SER A CA 1
ATOM 765 C C . SER A 1 95 ? 37.427 9.486 12.620 1.00 46.44 95 SER A C 1
ATOM 767 O O . SER A 1 95 ? 37.318 8.799 13.665 1.00 46.44 95 SER A O 1
#

pLDDT: mean 91.55, std 8.55, range [46.44, 98.12]

Secondary structure (DSSP, 8-state):
-TTTTT----S-----SSTTGGGG-TTSPTT--HHHHHHHHHHHHHHHHT-S--SGGG-HHHHHHIIIII-STTSHHHHHHH-------------

Nearest PDB structures (foldseek):
  9f46-assembly1_B  TM=9.073E-01  e=1.439E-04  Clostridium beijerinckii
  6ttl-assembly1_B  TM=9.095E-01  e=2.291E-04  Clostridium beijerinckii
  8zqd-assembly1_B  TM=9.161E-01  e=3.414E-04  Clostridium beijerinckii
  8bj7-assembly1_B  TM=9.275E-01  e=5.435E-04  Desulfovibrio desulfuricans

Sequence (95 aa):
ELIKSAKCEYTFIEVMCCPGGCIGGGGQPYHTTNELRRKRIEAIYEADRDIPIRKSHENPAVKTLYDEYLEKPLGEKSHHLLHTYYTDRKKKVCS

Mean predicted aligned error: 6.03 Å

Radius of gyration: 20.15 Å; Cα contacts (8 Å, |Δi|>4): 42; chains: 1; bounding box: 54×38×44 Å

Foldseek 3Di:
DCVVVVVDDDPDDDDAPADLHPLRDPPDDPPDDPVNSVVVVVVVVVVQVPDPDNDLVVDPVSVCCCVPPVVDPPDPSCCVPPNDDDDDPPPPPPD